Protein AF-A0A6A5EUR4-F1 (afdb_monomer_lite)

InterPro domains:
  IPR007518 MINDY deubiquitinase [PTHR18063] (13-140)
  IPR033979 MINDY deubiquitinase domain [PF04424] (13-130)

Sequence (158 aa):
MATKREQLENLLSPEVVASVGKLSYNQLVEKIIDYKHSADSSRVSEGLVQQFLESTATQLSYHGLCELNTTAKEGEISVFFRNNHFSTMIKHKGHLYLLVTDQGFLQEDSLVWESLHNVEADGNFCDSDFRLCHPPQRAPPNAAASLAPRTSRDRSTR

Radius of gyration: 27.14 Å; chains: 1; bounding box: 46×56×104 Å

Foldseek 3Di:
DDDLVRLVCLCPPPLLCVLCPPDDPVRLVVVLVVVVPDDDDCVVSSVSSVCNCVSCVQVDHPVNLVVCLVPADAQDWDWDDTNNDTFTWHHHPSWIWTADDDCVCVVVQQFGIFTDDDSDPPTFGGGPVRHGDDDPPPDPPDDPPPDDDDDDDDDDDD

Structure (mmCIF, N/CA/C/O backbone):
data_AF-A0A6A5EUR4-F1
#
_entry.id   AF-A0A6A5EUR4-F1
#
loop_
_atom_site.group_PDB
_atom_site.id
_atom_site.type_symbol
_atom_site.label_atom_id
_atom_site.label_alt_id
_atom_site.label_comp_id
_atom_site.label_asym_id
_atom_site.label_entity_id
_atom_site.label_seq_id
_atom_site.pdbx_PDB_ins_code
_atom_site.Cartn_x
_atom_site.Cartn_y
_atom_site.Cartn_z
_atom_site.occupancy
_atom_site.B_iso_or_equiv
_atom_site.auth_seq_id
_atom_site.auth_comp_id
_atom_site.auth_asym_id
_atom_site.auth_atom_id
_atom_site.pdbx_PDB_model_num
ATOM 1 N N . MET A 1 1 ? 16.256 -13.635 -0.867 1.00 46.00 1 MET A N 1
ATOM 2 C CA . MET A 1 1 ? 15.395 -12.475 -0.558 1.00 46.00 1 MET A CA 1
ATOM 3 C C . MET A 1 1 ? 16.304 -11.274 -0.393 1.00 46.00 1 MET A C 1
ATOM 5 O O . MET A 1 1 ? 17.301 -11.418 0.302 1.00 46.00 1 MET A O 1
ATOM 9 N N . ALA A 1 2 ? 16.021 -10.163 -1.071 1.00 52.34 2 ALA A N 1
ATOM 10 C CA . ALA A 1 2 ? 16.806 -8.938 -0.928 1.00 52.34 2 ALA A CA 1
ATOM 11 C C . ALA A 1 2 ? 16.518 -8.295 0.437 1.00 52.34 2 ALA A C 1
ATOM 13 O O . ALA A 1 2 ? 15.371 -8.260 0.879 1.00 52.34 2 ALA A O 1
ATOM 14 N N . THR A 1 3 ? 17.550 -7.812 1.114 1.00 64.69 3 THR A N 1
ATOM 15 C CA . THR A 1 3 ? 17.428 -7.098 2.388 1.00 64.69 3 THR A CA 1
ATOM 16 C C . THR A 1 3 ? 16.727 -5.746 2.196 1.00 64.69 3 THR A C 1
ATOM 18 O O . THR A 1 3 ? 16.766 -5.152 1.118 1.00 64.69 3 THR A O 1
ATOM 21 N N . LYS A 1 4 ? 16.116 -5.206 3.262 1.00 67.12 4 LYS A N 1
ATOM 22 C CA . LYS A 1 4 ? 15.460 -3.879 3.275 1.00 67.12 4 LYS A CA 1
ATOM 23 C C . LYS A 1 4 ? 16.317 -2.756 2.663 1.00 67.12 4 LYS A C 1
ATOM 25 O O . LYS A 1 4 ? 15.778 -1.851 2.032 1.00 67.12 4 LYS A O 1
ATOM 30 N N . ARG A 1 5 ? 17.643 -2.812 2.845 1.00 65.88 5 ARG A N 1
ATOM 31 C CA . ARG A 1 5 ? 18.596 -1.864 2.242 1.00 65.88 5 ARG A CA 1
ATOM 32 C C . ARG A 1 5 ? 18.762 -2.088 0.743 1.00 65.88 5 ARG A C 1
ATOM 34 O O . ARG A 1 5 ? 18.630 -1.133 -0.006 1.00 65.88 5 ARG A O 1
ATOM 41 N N . GLU A 1 6 ? 18.945 -3.331 0.307 1.00 64.69 6 GLU A N 1
ATOM 42 C CA . GLU A 1 6 ? 19.084 -3.665 -1.117 1.00 64.69 6 GLU A CA 1
ATOM 43 C C . GLU A 1 6 ? 17.830 -3.308 -1.923 1.00 64.69 6 GLU A C 1
ATOM 45 O O . GLU A 1 6 ? 17.941 -2.808 -3.038 1.00 64.69 6 GLU A O 1
ATOM 50 N N . GLN A 1 7 ? 16.625 -3.508 -1.373 1.00 64.12 7 GLN A N 1
ATOM 51 C CA . GLN A 1 7 ? 15.399 -3.071 -2.054 1.00 64.12 7 GLN A CA 1
ATOM 52 C C . GLN A 1 7 ? 15.308 -1.547 -2.172 1.00 64.12 7 GLN A C 1
ATOM 54 O O . GLN A 1 7 ? 14.877 -1.047 -3.208 1.00 64.12 7 GLN A O 1
ATOM 59 N N . LEU A 1 8 ? 15.715 -0.807 -1.137 1.00 66.31 8 LEU A N 1
ATOM 60 C CA . LEU A 1 8 ? 15.715 0.654 -1.168 1.00 66.31 8 LEU A CA 1
ATOM 61 C C . LEU A 1 8 ? 16.752 1.197 -2.164 1.00 66.31 8 LEU A C 1
ATOM 63 O O . LEU A 1 8 ? 16.436 2.088 -2.947 1.00 66.31 8 LEU A O 1
ATOM 67 N N . GLU A 1 9 ? 17.962 0.638 -2.164 1.00 67.31 9 GLU A N 1
ATOM 68 C CA . GLU A 1 9 ? 19.058 1.034 -3.055 1.00 67.31 9 GLU A CA 1
ATOM 69 C C . GLU A 1 9 ? 18.757 0.698 -4.522 1.00 67.31 9 GLU A C 1
ATOM 71 O O . GLU A 1 9 ? 18.966 1.536 -5.399 1.00 67.31 9 GLU A O 1
ATOM 76 N N . ASN A 1 10 ? 18.190 -0.482 -4.797 1.00 67.56 10 ASN A N 1
ATOM 77 C CA . ASN A 1 10 ? 17.859 -0.888 -6.165 1.00 67.56 10 ASN A CA 1
ATOM 78 C C . ASN A 1 10 ? 16.710 -0.064 -6.758 1.00 67.56 10 ASN A C 1
ATOM 80 O O . ASN A 1 10 ? 16.793 0.365 -7.912 1.00 67.56 10 ASN A O 1
ATOM 84 N N . LEU A 1 11 ? 15.656 0.194 -5.974 1.00 70.06 11 LEU A N 1
ATOM 85 C CA . LEU A 1 11 ? 14.483 0.940 -6.440 1.00 70.06 11 LEU A CA 1
ATOM 86 C C . LEU A 1 11 ? 14.791 2.414 -6.726 1.00 70.06 11 LEU A C 1
ATOM 88 O O . LEU A 1 11 ? 14.155 3.025 -7.582 1.00 70.06 11 LEU A O 1
ATOM 92 N N . LEU A 1 12 ? 15.760 2.978 -6.004 1.00 73.31 12 LEU A N 1
ATOM 93 C CA . LEU A 1 12 ? 16.181 4.372 -6.130 1.00 73.31 12 LEU A CA 1
ATOM 94 C C . LEU A 1 12 ? 17.380 4.553 -7.067 1.00 73.31 12 LEU A C 1
ATOM 96 O O . LEU A 1 12 ? 17.892 5.668 -7.190 1.00 73.31 12 LEU A O 1
ATOM 100 N N . SER A 1 13 ? 17.838 3.491 -7.739 1.00 86.00 13 SER A N 1
ATOM 101 C CA . SER A 1 13 ? 18.934 3.617 -8.695 1.00 86.00 13 SER A CA 1
ATOM 102 C C . SER A 1 13 ? 18.537 4.567 -9.843 1.00 86.00 13 SER A C 1
ATOM 104 O O . SER A 1 13 ? 17.428 4.460 -10.381 1.00 86.00 13 SER A O 1
ATOM 106 N N . PRO A 1 14 ? 19.416 5.504 -10.254 1.00 87.25 14 PRO A N 1
ATOM 107 C CA . PRO A 1 14 ? 19.091 6.479 -11.298 1.00 87.25 14 PRO A CA 1
ATOM 108 C C . PRO A 1 14 ? 18.644 5.834 -12.616 1.00 87.25 14 PRO A C 1
ATOM 110 O O . PRO A 1 14 ? 17.793 6.380 -13.314 1.00 87.25 14 PRO A O 1
ATOM 113 N N . GLU A 1 15 ? 19.186 4.658 -12.936 1.00 89.88 15 GLU A N 1
ATOM 114 C CA . GLU A 1 15 ? 18.861 3.905 -14.148 1.00 89.88 15 GLU A CA 1
ATOM 115 C C . GLU A 1 15 ? 17.444 3.316 -14.109 1.00 89.88 15 GLU A C 1
ATOM 117 O O . GLU A 1 15 ? 16.709 3.431 -15.095 1.00 89.88 15 GLU A O 1
ATOM 122 N N . VAL A 1 16 ? 17.021 2.737 -12.975 1.00 90.25 16 VAL A N 1
ATOM 123 C CA . VAL A 1 16 ? 15.646 2.235 -12.794 1.00 90.25 16 VAL A CA 1
ATOM 124 C C . VAL A 1 16 ? 14.660 3.397 -12.805 1.00 90.25 16 VAL A C 1
ATOM 126 O O . VAL A 1 16 ? 13.662 3.342 -13.523 1.00 90.25 16 VAL A O 1
ATOM 129 N N . VAL A 1 17 ? 14.967 4.485 -12.091 1.00 91.06 17 VAL A N 1
ATOM 130 C CA . VAL A 1 17 ? 14.125 5.693 -12.061 1.00 91.06 17 VAL A CA 1
ATOM 131 C C . VAL A 1 17 ? 13.960 6.287 -13.462 1.00 91.06 17 VAL A C 1
ATOM 133 O O . VAL A 1 17 ? 12.842 6.620 -13.856 1.00 91.06 17 VAL A O 1
ATOM 136 N N . ALA A 1 18 ? 15.036 6.376 -14.249 1.00 91.69 18 ALA A N 1
ATOM 137 C CA . ALA A 1 18 ? 14.971 6.848 -15.632 1.00 91.69 18 ALA A CA 1
ATOM 138 C C . ALA A 1 18 ? 14.184 5.890 -16.544 1.00 91.69 18 ALA A C 1
ATOM 140 O O . ALA A 1 18 ? 13.446 6.338 -17.425 1.00 91.69 18 ALA A O 1
ATOM 141 N N . SER A 1 19 ? 14.310 4.577 -16.325 1.00 90.62 19 SER A N 1
ATOM 142 C CA . SER A 1 19 ? 13.652 3.556 -17.147 1.00 90.62 19 SER A CA 1
ATOM 143 C C . SER A 1 19 ? 12.144 3.463 -16.883 1.00 90.62 19 SER A C 1
ATOM 145 O O . SER A 1 19 ? 11.369 3.360 -17.840 1.00 90.62 19 SER A O 1
ATOM 147 N N . VAL A 1 20 ? 11.714 3.552 -15.619 1.00 93.06 20 VAL A N 1
ATOM 148 C CA . VAL A 1 20 ? 10.292 3.591 -15.224 1.00 93.06 20 VAL A CA 1
ATOM 149 C C . VAL A 1 20 ? 9.679 4.960 -15.542 1.00 93.06 20 VAL A C 1
ATOM 151 O O . VAL A 1 20 ? 8.612 5.048 -16.154 1.00 93.06 20 VAL A O 1
ATOM 154 N N . GLY A 1 21 ? 10.378 6.043 -15.198 1.00 92.44 21 GLY A N 1
ATOM 155 C CA . GLY A 1 21 ? 9.964 7.410 -15.491 1.00 92.44 21 GLY A CA 1
ATOM 156 C C . GLY A 1 21 ? 8.630 7.790 -14.839 1.00 92.44 21 GLY A C 1
ATOM 157 O O . GLY A 1 21 ? 8.389 7.519 -13.668 1.00 92.44 21 GLY A O 1
ATOM 158 N N . LYS A 1 22 ? 7.760 8.455 -15.608 1.00 95.06 22 LYS A N 1
ATOM 159 C CA . LYS A 1 22 ? 6.422 8.906 -15.170 1.00 95.06 22 LYS A CA 1
ATOM 160 C C . LYS A 1 22 ? 5.289 8.041 -15.732 1.00 95.06 22 LYS A C 1
ATOM 162 O O . LYS A 1 22 ? 4.169 8.520 -15.893 1.00 95.06 22 LYS A O 1
ATOM 167 N N . LEU A 1 23 ? 5.598 6.805 -16.112 1.00 95.38 23 LEU A N 1
ATOM 168 C CA . LEU A 1 23 ? 4.631 5.898 -16.718 1.00 95.38 23 LEU A CA 1
ATOM 169 C C . LEU A 1 23 ? 3.742 5.274 -15.640 1.00 95.38 23 LEU A C 1
ATOM 171 O O . LEU A 1 23 ? 4.213 4.893 -14.570 1.00 95.38 23 LEU A O 1
ATOM 175 N N . SER A 1 24 ? 2.451 5.146 -15.937 1.00 97.00 24 SER A N 1
ATOM 176 C CA . SER A 1 24 ? 1.549 4.287 -15.167 1.00 97.00 24 SER A CA 1
ATOM 177 C C . SER A 1 24 ? 1.903 2.810 -15.363 1.00 97.00 24 SER A C 1
ATOM 179 O O . SER A 1 24 ? 2.610 2.452 -16.305 1.00 97.00 24 SER A O 1
ATOM 181 N N . TYR A 1 25 ? 1.356 1.938 -14.512 1.00 95.81 25 TYR A N 1
ATOM 182 C CA . TYR A 1 25 ? 1.548 0.491 -14.634 1.00 95.81 25 TYR A CA 1
ATOM 183 C C . TYR A 1 25 ? 1.215 -0.029 -16.044 1.00 95.81 25 TYR A C 1
ATOM 185 O O . TYR A 1 25 ? 2.041 -0.699 -16.654 1.00 95.81 25 TYR A O 1
ATOM 193 N N . ASN A 1 26 ? 0.057 0.345 -16.602 1.00 96.44 26 ASN A N 1
ATOM 194 C CA . ASN A 1 26 ? -0.361 -0.123 -17.929 1.00 96.44 26 ASN A CA 1
ATOM 195 C C . ASN A 1 26 ? 0.590 0.354 -19.035 1.00 96.44 26 ASN A C 1
ATOM 197 O O . ASN A 1 26 ? 1.011 -0.440 -19.869 1.00 96.44 26 ASN A O 1
ATOM 201 N N . GLN A 1 27 ? 1.001 1.623 -18.989 1.00 96.00 27 GLN A N 1
ATOM 202 C CA . GLN A 1 27 ? 1.972 2.168 -19.943 1.00 96.00 27 GLN A CA 1
ATOM 203 C C . GLN A 1 27 ? 3.340 1.484 -19.823 1.00 96.00 27 GLN A C 1
ATOM 205 O O . GLN A 1 27 ? 4.047 1.322 -20.815 1.00 96.00 27 GLN A O 1
ATOM 210 N N . LEU A 1 28 ? 3.730 1.081 -18.611 1.00 93.94 28 LEU A N 1
ATOM 211 C CA . LEU A 1 28 ? 4.974 0.358 -18.380 1.00 93.94 28 LEU A CA 1
ATOM 212 C C . LEU A 1 28 ? 4.906 -1.066 -18.950 1.00 93.94 28 LEU A C 1
ATOM 214 O O . LEU A 1 28 ? 5.871 -1.520 -19.556 1.00 93.94 28 LEU A O 1
ATOM 218 N N . VAL A 1 29 ? 3.763 -1.745 -18.816 1.00 93.00 2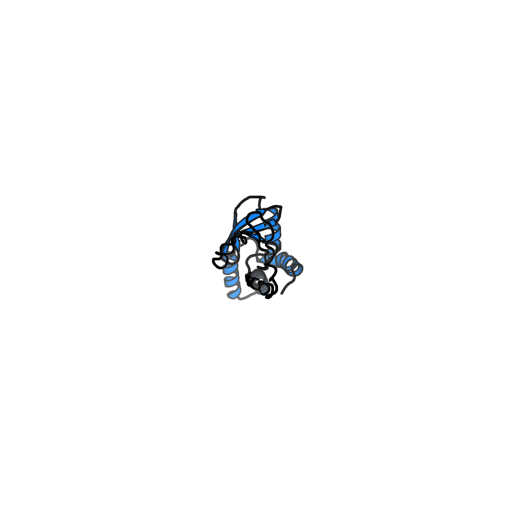9 VAL A N 1
ATOM 219 C CA . VAL A 1 29 ? 3.526 -3.066 -19.421 1.00 93.00 29 VAL A CA 1
ATOM 220 C C . VAL A 1 29 ? 3.550 -2.990 -20.950 1.00 93.00 29 VAL A C 1
ATOM 222 O O . VAL A 1 29 ? 4.224 -3.803 -21.579 1.00 93.00 29 VAL A O 1
ATOM 225 N N . GLU A 1 30 ? 2.891 -1.995 -21.549 1.00 91.94 30 GLU A N 1
ATOM 226 C CA . GLU A 1 30 ? 2.944 -1.742 -22.999 1.00 91.94 30 GLU A CA 1
ATOM 227 C C . GLU A 1 30 ? 4.387 -1.510 -23.471 1.00 91.94 30 GLU A C 1
ATOM 229 O O . GLU A 1 30 ? 4.858 -2.177 -24.390 1.00 91.94 30 GLU A O 1
ATOM 234 N N . LYS A 1 31 ? 5.141 -0.667 -22.754 1.00 90.25 31 LYS A N 1
ATOM 235 C CA . LYS A 1 31 ? 6.559 -0.403 -23.037 1.00 90.25 31 LYS A CA 1
ATOM 236 C C . LYS A 1 31 ? 7.425 -1.670 -22.999 1.00 90.25 31 LYS A C 1
ATOM 238 O O . LYS A 1 31 ? 8.351 -1.800 -23.796 1.00 90.25 31 LYS A O 1
ATOM 243 N N . ILE A 1 32 ? 7.140 -2.613 -22.096 1.00 89.81 32 ILE A N 1
ATOM 244 C CA . ILE A 1 32 ? 7.839 -3.909 -22.053 1.00 89.81 32 ILE A CA 1
ATOM 245 C C . ILE A 1 32 ? 7.517 -4.752 -23.293 1.00 89.81 32 ILE A C 1
ATOM 247 O O . ILE A 1 32 ? 8.409 -5.414 -23.822 1.00 89.81 32 ILE A O 1
ATOM 251 N N . ILE A 1 33 ? 6.264 -4.755 -23.752 1.00 88.62 33 ILE A N 1
ATOM 252 C CA . ILE A 1 33 ? 5.862 -5.485 -24.962 1.00 88.62 33 ILE A CA 1
ATOM 253 C C . ILE A 1 33 ? 6.611 -4.922 -26.173 1.00 88.62 33 ILE A C 1
ATOM 255 O O . ILE A 1 33 ? 7.208 -5.692 -26.926 1.00 88.62 33 ILE A O 1
ATOM 259 N N . ASP A 1 34 ? 6.670 -3.597 -26.305 1.00 87.31 34 ASP A N 1
ATOM 260 C CA . ASP A 1 34 ? 7.394 -2.933 -27.393 1.00 87.31 34 ASP A CA 1
ATOM 261 C C . ASP A 1 34 ? 8.884 -3.306 -27.406 1.00 87.31 34 ASP A C 1
ATOM 263 O O . ASP A 1 34 ? 9.443 -3.598 -28.465 1.00 87.31 34 ASP A O 1
ATOM 267 N N . TYR A 1 35 ? 9.522 -3.372 -26.232 1.00 85.69 35 TYR A N 1
ATOM 268 C CA . TYR A 1 35 ? 10.919 -3.800 -26.114 1.00 85.69 35 TYR A CA 1
ATOM 269 C C . TYR A 1 35 ? 11.160 -5.247 -26.547 1.00 85.69 35 TYR A C 1
ATOM 271 O O . TYR A 1 35 ? 12.181 -5.529 -27.170 1.00 85.69 35 TYR A O 1
ATOM 279 N N . LYS A 1 36 ? 10.222 -6.159 -26.280 1.00 82.56 36 LYS A N 1
ATOM 280 C CA . LYS A 1 36 ? 10.346 -7.568 -26.695 1.00 82.56 36 LYS A CA 1
ATOM 281 C C . LYS A 1 36 ? 10.278 -7.754 -28.208 1.00 82.56 36 LYS A C 1
ATOM 283 O O . LYS A 1 36 ? 10.769 -8.759 -28.721 1.00 82.56 36 LYS A O 1
ATOM 288 N N . HIS A 1 37 ? 9.649 -6.816 -28.910 1.00 82.75 37 HIS A N 1
ATOM 289 C CA . HIS A 1 37 ? 9.449 -6.873 -30.354 1.00 82.75 37 HIS A CA 1
ATOM 290 C C . HIS A 1 37 ? 10.435 -5.999 -31.149 1.00 82.75 37 HIS A C 1
ATOM 292 O O . HIS A 1 37 ? 10.459 -6.092 -32.378 1.00 82.75 37 HIS A O 1
ATOM 298 N N . SER A 1 38 ? 11.272 -5.186 -30.491 1.00 78.31 38 SER A N 1
ATOM 299 C CA . SER A 1 38 ? 12.293 -4.363 -31.147 1.00 78.31 38 SER A CA 1
ATOM 300 C C . SER A 1 38 ? 13.611 -5.127 -31.370 1.00 78.31 38 SER A C 1
ATOM 302 O O . SER A 1 38 ? 13.994 -6.008 -30.603 1.00 78.31 38 SER A O 1
ATOM 304 N N . ALA A 1 39 ? 14.321 -4.804 -32.458 1.00 69.75 39 ALA A N 1
ATOM 305 C CA . ALA A 1 39 ? 15.509 -5.545 -32.900 1.00 69.75 39 ALA A CA 1
ATOM 306 C C . ALA A 1 39 ? 16.857 -5.025 -32.348 1.00 69.75 39 ALA A C 1
ATOM 308 O O . ALA A 1 39 ? 17.882 -5.628 -32.660 1.00 69.75 39 ALA A O 1
ATOM 309 N N . ASP A 1 40 ? 16.907 -3.942 -31.552 1.00 64.69 40 ASP A N 1
ATOM 310 C CA . ASP A 1 40 ? 18.193 -3.363 -31.117 1.00 64.69 40 ASP A CA 1
ATOM 311 C C . ASP A 1 40 ? 18.159 -2.540 -29.804 1.00 64.69 40 ASP A C 1
ATOM 313 O O . ASP A 1 40 ? 17.160 -1.901 -29.477 1.00 64.69 40 ASP A O 1
ATOM 317 N N . SER A 1 41 ? 19.298 -2.553 -29.089 1.00 56.38 41 SER A N 1
ATOM 318 C CA . SER A 1 41 ? 19.801 -1.696 -27.984 1.00 56.38 41 SER A CA 1
ATOM 319 C C . SER A 1 41 ? 18.930 -1.371 -26.749 1.00 56.38 41 SER A C 1
ATOM 321 O O . SER A 1 41 ? 19.476 -0.947 -25.731 1.00 56.38 41 SER A O 1
ATOM 323 N N . SER A 1 42 ? 17.620 -1.624 -26.745 1.00 61.41 42 SER A N 1
ATOM 324 C CA . SER A 1 42 ? 16.724 -1.321 -25.610 1.00 61.41 42 SER A CA 1
ATOM 325 C C . SER A 1 42 ? 16.648 -2.408 -24.528 1.00 61.41 42 SER A C 1
ATOM 327 O O . SER A 1 42 ? 15.945 -2.232 -23.533 1.00 61.41 42 SER A O 1
ATOM 329 N N . ARG A 1 43 ? 17.387 -3.516 -24.683 1.00 67.00 43 ARG A N 1
ATOM 330 C CA . ARG A 1 43 ? 17.325 -4.686 -23.781 1.00 67.00 43 ARG A CA 1
ATOM 331 C C . ARG A 1 43 ? 17.754 -4.371 -22.346 1.00 67.00 43 ARG A C 1
ATOM 333 O O . ARG A 1 43 ? 17.265 -5.000 -21.414 1.00 67.00 43 ARG A O 1
ATOM 340 N N . VAL A 1 44 ? 18.645 -3.393 -22.157 1.00 75.06 44 VAL A N 1
ATOM 341 C CA . VAL A 1 44 ? 19.075 -2.964 -20.815 1.00 75.06 44 VAL A CA 1
ATOM 342 C C . VAL A 1 44 ? 17.920 -2.277 -20.083 1.00 75.06 44 VAL A C 1
ATOM 344 O O . VAL A 1 44 ? 17.572 -2.686 -18.981 1.00 75.06 44 VAL A O 1
ATOM 347 N N . SER A 1 45 ? 17.264 -1.294 -20.710 1.00 80.44 45 SER A N 1
ATOM 348 C CA . SER A 1 45 ? 16.091 -0.627 -20.123 1.00 80.44 45 SER A CA 1
ATOM 349 C C . SER A 1 45 ? 14.913 -1.582 -19.925 1.00 80.44 45 SER A C 1
ATOM 351 O O . SER A 1 45 ? 14.211 -1.474 -18.924 1.00 80.44 45 SER A O 1
ATOM 353 N N . GLU A 1 46 ? 14.710 -2.536 -20.838 1.00 82.69 46 GLU A N 1
ATOM 354 C CA . GLU A 1 46 ? 13.731 -3.613 -20.663 1.00 82.69 46 GLU A CA 1
ATOM 355 C C . GLU A 1 46 ? 14.017 -4.433 -19.400 1.00 82.69 46 GLU A C 1
ATOM 357 O O . GLU A 1 46 ? 13.126 -4.602 -18.566 1.00 82.69 46 GLU A O 1
ATOM 362 N N . GLY A 1 47 ? 15.262 -4.895 -19.239 1.00 86.38 47 GLY A N 1
ATOM 363 C CA . GLY A 1 47 ? 15.688 -5.681 -18.083 1.00 86.38 47 GLY A CA 1
ATOM 364 C C . GLY A 1 47 ? 15.497 -4.932 -16.765 1.00 86.38 47 GLY A C 1
ATOM 365 O O . GLY A 1 47 ? 14.976 -5.505 -15.812 1.00 86.38 47 GLY A O 1
ATOM 366 N N . LEU A 1 48 ? 15.821 -3.636 -16.727 1.00 89.44 48 LEU A N 1
ATOM 367 C CA . LEU A 1 48 ? 15.627 -2.795 -15.539 1.00 89.44 48 LEU A CA 1
ATOM 368 C C . LEU A 1 48 ? 14.148 -2.649 -15.159 1.00 89.44 48 LEU A C 1
ATOM 370 O O . LEU A 1 48 ? 13.796 -2.730 -13.982 1.00 89.44 48 LEU A O 1
ATOM 374 N N . VAL A 1 49 ? 13.267 -2.452 -16.144 1.00 90.31 49 VAL A N 1
ATOM 375 C CA . VAL A 1 49 ? 11.822 -2.333 -15.906 1.00 90.31 49 VAL A CA 1
ATOM 376 C C . VAL A 1 49 ? 11.217 -3.666 -15.452 1.00 90.31 49 VAL A C 1
ATOM 378 O O . VAL A 1 49 ? 10.400 -3.686 -14.531 1.00 90.31 49 VAL A O 1
ATOM 381 N N . GLN A 1 50 ? 11.620 -4.783 -16.062 1.00 90.19 50 GLN A N 1
ATOM 382 C CA . GLN A 1 50 ? 11.166 -6.114 -15.644 1.00 90.19 50 GLN A CA 1
ATOM 383 C C . GLN A 1 50 ? 11.633 -6.431 -14.223 1.00 90.19 50 GLN A C 1
ATOM 385 O O . GLN A 1 50 ? 10.812 -6.776 -13.377 1.00 90.19 50 GLN A O 1
ATOM 390 N N . GLN A 1 51 ? 12.912 -6.196 -13.925 1.00 90.00 51 GLN A N 1
ATOM 391 C CA . GLN A 1 51 ? 13.466 -6.378 -12.585 1.00 90.00 51 GLN A CA 1
ATOM 392 C C . GLN A 1 51 ? 12.752 -5.505 -11.543 1.00 90.00 51 GLN A C 1
ATOM 394 O O . GLN A 1 51 ? 12.509 -5.952 -10.420 1.00 90.00 51 GLN A O 1
ATOM 399 N N . PHE A 1 52 ? 12.380 -4.269 -11.893 1.00 91.62 52 PHE A N 1
ATOM 400 C CA . PHE A 1 52 ? 11.570 -3.410 -11.028 1.00 91.62 52 PHE A CA 1
ATOM 401 C C . PHE A 1 52 ? 10.223 -4.065 -10.689 1.00 91.62 52 PHE A C 1
ATOM 403 O O . PHE A 1 52 ? 9.884 -4.187 -9.511 1.00 91.62 52 PHE A O 1
ATOM 410 N N . LEU A 1 53 ? 9.477 -4.534 -11.694 1.00 93.00 53 LEU A N 1
ATOM 411 C CA . LEU A 1 53 ? 8.175 -5.175 -11.480 1.00 93.00 53 LEU A CA 1
ATOM 412 C C . LEU A 1 53 ? 8.292 -6.490 -10.699 1.00 93.00 53 LEU A C 1
ATOM 414 O O . LEU A 1 53 ? 7.478 -6.752 -9.818 1.00 93.00 53 LEU A O 1
ATOM 418 N N . GLU A 1 54 ? 9.317 -7.294 -10.976 1.00 90.94 54 GLU A N 1
ATOM 419 C CA . GLU A 1 54 ? 9.570 -8.555 -10.274 1.00 90.94 54 GLU A CA 1
ATOM 420 C C . GLU A 1 54 ? 9.949 -8.323 -8.807 1.00 90.94 54 GLU A C 1
ATOM 422 O O . GLU A 1 54 ? 9.398 -8.955 -7.905 1.00 90.94 54 GLU A O 1
ATOM 427 N N . SER A 1 55 ? 10.853 -7.376 -8.544 1.00 89.19 55 SER A N 1
ATOM 428 C CA . SER A 1 55 ? 11.308 -7.066 -7.182 1.00 89.19 55 SER A CA 1
ATOM 429 C C . SER A 1 55 ? 10.250 -6.364 -6.326 1.00 89.19 55 SER A C 1
ATOM 431 O O . SER A 1 55 ? 10.345 -6.403 -5.098 1.00 89.19 55 SER A O 1
ATOM 433 N N . THR A 1 56 ? 9.232 -5.765 -6.953 1.00 90.69 56 THR A N 1
ATOM 434 C CA . THR A 1 56 ? 8.108 -5.081 -6.289 1.00 90.69 56 THR A CA 1
ATOM 435 C C . THR A 1 56 ? 6.760 -5.762 -6.527 1.00 90.69 56 THR A C 1
ATOM 437 O O . THR A 1 56 ? 5.710 -5.139 -6.370 1.00 90.69 56 THR A O 1
ATOM 440 N N . ALA A 1 57 ? 6.760 -7.059 -6.850 1.00 91.00 57 ALA A N 1
ATOM 441 C CA . ALA A 1 57 ? 5.556 -7.807 -7.218 1.00 91.00 57 ALA A CA 1
ATOM 442 C C . ALA A 1 57 ? 4.439 -7.794 -6.153 1.00 91.00 57 ALA A C 1
ATOM 444 O O . ALA A 1 57 ? 3.267 -7.942 -6.490 1.00 91.00 57 ALA A O 1
ATOM 445 N N . THR A 1 58 ? 4.769 -7.560 -4.877 1.00 90.81 58 THR A N 1
ATOM 446 C CA . THR A 1 58 ? 3.791 -7.389 -3.783 1.00 90.81 58 THR A CA 1
ATOM 447 C C . THR A 1 58 ? 3.055 -6.044 -3.819 1.00 90.81 58 THR A C 1
ATOM 449 O O . THR A 1 58 ? 2.185 -5.802 -2.981 1.00 90.81 58 THR A O 1
ATOM 452 N N . GLN A 1 59 ? 3.398 -5.170 -4.771 1.00 95.00 59 GLN A N 1
ATOM 453 C CA . GLN A 1 59 ? 2.840 -3.831 -4.978 1.00 95.00 59 GLN A CA 1
ATOM 454 C C . GLN A 1 59 ? 3.031 -2.884 -3.780 1.00 95.00 59 GLN A C 1
ATOM 456 O O . GLN A 1 59 ? 2.312 -1.900 -3.637 1.00 95.00 59 GLN A O 1
ATOM 461 N N . LEU A 1 60 ? 4.016 -3.159 -2.921 1.00 94.19 60 LEU A N 1
ATOM 462 C CA . LEU A 1 60 ? 4.439 -2.266 -1.848 1.00 94.19 60 LEU A CA 1
ATOM 463 C C . LEU A 1 60 ? 5.964 -2.290 -1.746 1.00 94.19 60 LEU A C 1
ATOM 465 O O . LEU A 1 60 ? 6.565 -3.346 -1.569 1.00 94.19 60 LEU A O 1
ATOM 469 N N . SER A 1 61 ? 6.586 -1.118 -1.838 1.00 92.81 61 SER A N 1
ATOM 470 C CA . SER A 1 61 ? 8.022 -0.951 -1.624 1.00 92.81 61 SER A CA 1
ATOM 471 C C . SER A 1 61 ? 8.303 -0.275 -0.287 1.00 92.81 61 SER A C 1
ATOM 473 O O . SER A 1 61 ? 7.464 0.459 0.234 1.00 92.81 61 SER A O 1
ATOM 475 N N . TYR A 1 62 ? 9.511 -0.455 0.251 1.00 91.06 62 TYR A N 1
ATOM 476 C CA . TYR A 1 62 ? 9.921 0.232 1.479 1.00 91.06 62 TYR A CA 1
ATOM 477 C C . TYR A 1 62 ? 9.889 1.757 1.338 1.00 91.06 62 TYR A C 1
ATOM 479 O O . TYR A 1 62 ? 9.461 2.443 2.261 1.00 91.06 62 TYR A O 1
ATOM 487 N N . HIS A 1 63 ? 10.288 2.284 0.177 1.00 91.56 63 HIS A N 1
ATOM 488 C CA . HIS A 1 63 ? 10.148 3.709 -0.122 1.00 91.56 63 HIS A CA 1
ATOM 489 C C . HIS A 1 63 ? 8.675 4.138 -0.078 1.00 91.56 63 HIS A C 1
ATOM 491 O O . HIS A 1 63 ? 8.333 5.083 0.625 1.00 91.56 63 HIS A O 1
ATOM 497 N N . GLY A 1 64 ? 7.795 3.405 -0.770 1.00 93.75 64 GLY A N 1
ATOM 498 C CA . GLY A 1 64 ? 6.358 3.678 -0.770 1.00 93.75 64 GLY A CA 1
ATOM 499 C C . GLY A 1 64 ? 5.747 3.624 0.629 1.00 93.75 64 GLY A C 1
ATOM 500 O O . GLY A 1 64 ? 4.936 4.476 0.964 1.00 93.75 64 GLY A O 1
ATOM 501 N N . LEU A 1 65 ? 6.182 2.687 1.474 1.00 94.38 65 LEU A N 1
ATOM 502 C CA . LEU A 1 65 ? 5.736 2.584 2.862 1.00 94.38 65 LEU A CA 1
ATOM 503 C C . LEU A 1 65 ? 6.189 3.779 3.720 1.00 94.38 65 LEU A C 1
ATOM 505 O O . LEU A 1 65 ? 5.395 4.309 4.496 1.00 94.38 65 LEU A O 1
ATOM 509 N N . CYS A 1 66 ? 7.440 4.228 3.579 1.00 93.12 66 CYS A N 1
ATOM 510 C CA . CYS A 1 66 ? 7.942 5.420 4.274 1.00 93.12 66 CYS A CA 1
ATOM 511 C C . CYS A 1 66 ? 7.186 6.688 3.852 1.00 93.12 66 CYS A C 1
ATOM 513 O O . CYS A 1 66 ? 6.769 7.477 4.706 1.00 93.12 66 CYS A O 1
ATOM 515 N N . GLU A 1 67 ? 6.974 6.861 2.547 1.00 95.81 67 GLU A N 1
ATOM 516 C CA . GLU A 1 67 ? 6.204 7.979 1.997 1.00 95.81 67 GLU A CA 1
ATOM 517 C C . GLU A 1 67 ? 4.746 7.926 2.459 1.00 95.81 67 GLU A C 1
ATOM 519 O O . GLU A 1 67 ? 4.200 8.935 2.905 1.00 95.81 67 GLU A O 1
ATOM 524 N N . LEU A 1 68 ? 4.123 6.745 2.446 1.00 96.75 68 LEU A N 1
ATOM 525 C CA . LEU A 1 68 ? 2.764 6.542 2.944 1.00 96.75 68 LEU A CA 1
ATOM 526 C C . LEU A 1 68 ? 2.655 6.918 4.424 1.00 96.75 68 LEU A C 1
ATOM 528 O O . LEU A 1 68 ? 1.750 7.656 4.804 1.00 96.75 68 LEU A O 1
ATOM 532 N N . ASN A 1 69 ? 3.607 6.487 5.259 1.00 95.31 69 ASN A N 1
ATOM 533 C CA . ASN A 1 69 ? 3.604 6.840 6.677 1.00 95.31 69 ASN A CA 1
ATOM 534 C C . ASN A 1 69 ? 3.821 8.345 6.905 1.00 95.31 69 ASN A C 1
ATOM 536 O O . ASN A 1 69 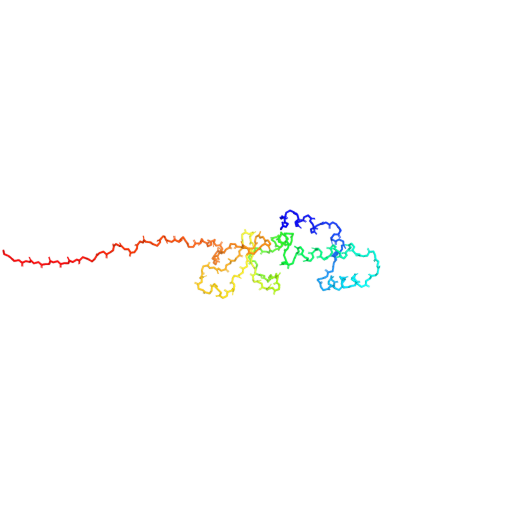? 3.300 8.900 7.870 1.00 95.31 69 ASN A O 1
ATOM 540 N N . THR A 1 70 ? 4.557 9.025 6.025 1.00 95.94 70 THR A N 1
ATOM 541 C CA . THR A 1 70 ? 4.786 10.477 6.110 1.00 95.94 70 THR A CA 1
ATOM 542 C C . THR A 1 70 ? 3.567 11.278 5.646 1.00 95.94 70 THR A C 1
ATOM 544 O O . THR A 1 70 ? 3.215 12.279 6.267 1.00 95.94 70 THR A O 1
ATOM 547 N N . THR A 1 71 ? 2.900 10.828 4.583 1.00 96.69 71 THR A N 1
ATOM 548 C CA . THR A 1 71 ? 1.812 11.559 3.911 1.00 96.69 71 THR A CA 1
ATOM 549 C C . THR A 1 71 ? 0.426 11.272 4.483 1.00 96.69 71 THR A C 1
ATOM 551 O O . THR A 1 71 ? -0.429 12.159 4.462 1.00 96.69 71 THR A O 1
ATOM 554 N N . ALA A 1 72 ? 0.189 10.073 5.026 1.00 97.69 72 ALA A N 1
ATOM 555 C CA . ALA A 1 72 ? -1.075 9.733 5.669 1.00 97.69 72 ALA A CA 1
ATOM 556 C C . ALA A 1 72 ? -1.309 10.616 6.902 1.00 97.69 72 ALA A C 1
ATOM 558 O O . ALA A 1 72 ? -0.424 10.783 7.758 1.00 97.69 72 ALA A O 1
ATOM 559 N N . LYS A 1 73 ? -2.521 11.172 7.009 1.00 98.25 73 LYS A N 1
ATOM 560 C CA . LYS A 1 73 ? -2.896 12.014 8.144 1.00 98.25 73 LYS A CA 1
ATOM 561 C C . LYS A 1 73 ? -3.306 11.156 9.330 1.00 98.25 73 LYS A C 1
ATOM 563 O O . LYS A 1 73 ? -3.971 10.133 9.197 1.00 98.25 73 LYS A O 1
ATOM 568 N N . GLU A 1 74 ? -2.897 11.607 10.505 1.00 98.44 74 GLU A N 1
ATOM 569 C CA . GLU A 1 74 ? -3.244 10.987 11.778 1.00 98.44 74 GLU A CA 1
ATOM 570 C C . GLU A 1 74 ? -4.773 10.954 11.965 1.00 98.44 74 GLU A C 1
ATOM 572 O O . GLU A 1 74 ? -5.437 11.981 11.817 1.00 98.44 74 GLU A O 1
ATOM 577 N N . GLY A 1 75 ? -5.330 9.777 12.259 1.00 98.06 75 GLY A N 1
ATOM 578 C CA . GLY A 1 75 ? -6.767 9.557 12.454 1.00 98.06 75 GLY A CA 1
ATOM 579 C C . GLY A 1 75 ? -7.633 9.553 11.185 1.00 98.06 75 GLY A C 1
ATOM 580 O O . GLY A 1 75 ? -8.839 9.340 11.292 1.00 98.06 75 GLY A O 1
ATOM 581 N N . GLU A 1 76 ? -7.067 9.771 9.993 1.00 97.75 76 GLU A N 1
ATOM 582 C CA . GLU A 1 76 ? -7.820 9.738 8.731 1.00 97.75 76 GLU A CA 1
ATOM 583 C C . GLU A 1 76 ? -8.011 8.293 8.246 1.00 97.75 76 GLU A C 1
ATOM 585 O O . GLU A 1 76 ? -7.049 7.530 8.128 1.00 97.75 76 GLU A O 1
ATOM 590 N N . ILE A 1 77 ? -9.261 7.923 7.946 1.00 98.19 77 ILE A N 1
ATOM 591 C CA . ILE A 1 77 ? -9.594 6.651 7.296 1.00 98.19 77 ILE A CA 1
ATOM 592 C C . ILE A 1 77 ? -9.411 6.812 5.788 1.00 98.19 77 ILE A C 1
ATOM 594 O O . ILE A 1 77 ? -9.898 7.769 5.186 1.00 98.19 77 ILE A O 1
ATOM 598 N N . SER A 1 78 ? -8.737 5.849 5.173 1.00 98.44 78 SER A N 1
ATOM 599 C CA . SER A 1 78 ? -8.428 5.843 3.745 1.00 98.44 78 SER A CA 1
ATOM 600 C C . SER A 1 78 ? -8.561 4.443 3.150 1.00 98.44 78 SER A C 1
ATOM 602 O O . SER A 1 78 ? -8.645 3.447 3.868 1.00 98.44 78 SER A O 1
ATOM 604 N N . VAL A 1 79 ? -8.595 4.371 1.820 1.00 98.56 79 VAL A N 1
ATOM 605 C CA . VAL A 1 79 ? -8.533 3.108 1.079 1.00 98.56 79 VAL A CA 1
ATOM 606 C C . VAL A 1 79 ? -7.094 2.891 0.624 1.00 98.56 79 VAL A C 1
ATOM 608 O O . VAL A 1 79 ? -6.506 3.762 -0.017 1.00 98.56 79 VAL A O 1
ATOM 611 N N . PHE A 1 80 ? -6.540 1.724 0.932 1.00 98.25 80 PHE A N 1
ATOM 612 C CA . PHE A 1 80 ? -5.190 1.321 0.559 1.00 98.25 80 PHE A CA 1
ATOM 613 C C . PHE A 1 80 ? -5.241 0.147 -0.421 1.00 98.25 80 PHE A C 1
ATOM 615 O O . PHE A 1 80 ? -5.851 -0.878 -0.128 1.00 98.25 80 PHE A O 1
ATOM 622 N N . PHE A 1 81 ? -4.609 0.300 -1.586 1.00 97.75 81 PHE A N 1
ATOM 623 C CA . PHE A 1 81 ? -4.519 -0.746 -2.603 1.00 97.75 81 PHE A CA 1
ATOM 624 C C . PHE A 1 81 ? -3.152 -1.431 -2.549 1.00 97.75 81 PHE A C 1
ATOM 626 O O . PHE A 1 81 ? -2.123 -0.766 -2.680 1.00 97.75 81 PHE A O 1
ATOM 633 N N . ARG A 1 82 ? -3.145 -2.757 -2.391 1.00 96.31 82 ARG A N 1
ATOM 634 C CA . ARG A 1 82 ? -1.938 -3.594 -2.423 1.00 96.31 82 ARG A CA 1
ATOM 635 C 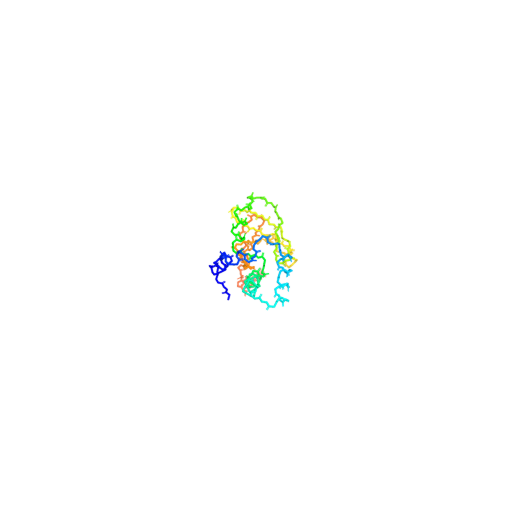C . ARG A 1 82 ? -2.299 -5.000 -2.874 1.00 96.31 82 ARG A C 1
ATOM 637 O O . ARG A 1 82 ? -3.278 -5.566 -2.404 1.00 96.31 82 ARG A O 1
ATOM 644 N N . ASN A 1 83 ? -1.471 -5.582 -3.734 1.00 94.81 83 ASN A N 1
ATOM 645 C CA . ASN A 1 83 ? -1.602 -6.952 -4.230 1.00 94.81 83 ASN A CA 1
ATOM 646 C C . ASN A 1 83 ? -3.025 -7.280 -4.724 1.00 94.81 83 ASN A C 1
ATOM 648 O O . ASN A 1 83 ? -3.617 -8.287 -4.340 1.00 94.81 83 ASN A O 1
ATOM 652 N N . ASN A 1 84 ? -3.590 -6.395 -5.551 1.00 94.44 84 ASN A N 1
ATOM 653 C CA . ASN A 1 84 ? -4.954 -6.510 -6.085 1.00 94.44 84 ASN A CA 1
ATOM 654 C C . ASN A 1 84 ? -6.075 -6.541 -5.022 1.00 94.44 84 ASN A C 1
ATOM 656 O O . ASN A 1 84 ? -7.189 -6.967 -5.320 1.00 94.44 84 ASN A O 1
ATOM 660 N N . HIS A 1 85 ? -5.803 -6.075 -3.803 1.00 95.75 85 HIS A N 1
ATOM 661 C CA . HIS A 1 85 ? -6.763 -5.981 -2.708 1.00 95.75 85 HIS A CA 1
ATOM 662 C C . HIS A 1 85 ? -6.912 -4.530 -2.240 1.00 95.75 85 HIS A C 1
ATOM 664 O O . HIS A 1 85 ? -5.937 -3.775 -2.210 1.00 95.75 85 HIS A O 1
ATOM 670 N N . PHE A 1 86 ? -8.132 -4.147 -1.857 1.00 98.19 86 PHE A N 1
ATOM 671 C CA . PHE A 1 86 ? -8.416 -2.868 -1.212 1.00 98.19 86 PHE A CA 1
ATOM 672 C C . PHE A 1 86 ? -8.658 -3.093 0.277 1.00 98.19 86 PHE A C 1
ATOM 674 O O . PHE A 1 86 ? -9.579 -3.811 0.655 1.00 98.19 86 PHE A O 1
ATOM 681 N N . SER A 1 87 ? -7.862 -2.442 1.115 1.00 98.00 87 SER A N 1
ATOM 682 C CA . SER A 1 87 ? -8.002 -2.477 2.569 1.00 98.00 87 SER A CA 1
ATOM 683 C C . SER A 1 87 ? -8.408 -1.107 3.101 1.00 98.00 87 SER A C 1
ATOM 685 O O . SER A 1 87 ? -7.971 -0.074 2.590 1.00 98.00 87 SER A O 1
ATOM 687 N N . THR A 1 88 ? -9.201 -1.085 4.169 1.00 98.69 88 THR A N 1
ATOM 688 C CA . THR A 1 88 ? -9.405 0.132 4.965 1.00 98.69 88 THR A CA 1
ATOM 689 C C . THR A 1 88 ? -8.151 0.380 5.794 1.00 98.69 88 THR A C 1
ATOM 691 O O . THR A 1 88 ? -7.751 -0.494 6.560 1.00 98.69 88 THR A O 1
ATOM 694 N N . MET A 1 89 ? -7.536 1.551 5.651 1.00 98.69 89 MET A N 1
ATOM 695 C CA . MET A 1 89 ? -6.320 1.937 6.364 1.00 98.69 89 MET A CA 1
ATOM 696 C C . MET A 1 89 ? -6.568 3.145 7.267 1.00 98.69 89 MET A C 1
ATOM 698 O O . MET A 1 89 ? -7.265 4.085 6.879 1.00 98.69 89 MET A O 1
ATOM 702 N N . ILE A 1 90 ? -5.943 3.145 8.442 1.00 98.62 90 ILE A N 1
ATOM 703 C CA . ILE A 1 90 ? -5.895 4.290 9.356 1.00 98.62 90 ILE A CA 1
ATOM 704 C C . ILE A 1 90 ? -4.477 4.489 9.890 1.00 98.62 90 ILE A C 1
ATOM 706 O O . ILE A 1 90 ? -3.723 3.529 10.068 1.00 98.62 90 ILE A O 1
ATOM 710 N N . LYS A 1 91 ? -4.116 5.742 10.175 1.00 98.50 91 LYS A N 1
ATOM 711 C CA . LYS A 1 91 ? -2.902 6.074 10.923 1.00 98.50 91 LYS A CA 1
ATOM 712 C C . LYS A 1 91 ? -3.245 6.385 12.378 1.00 98.50 91 LYS A C 1
ATOM 714 O O . LYS A 1 91 ? -4.070 7.262 12.630 1.00 98.50 91 LYS A O 1
ATOM 719 N N . HIS A 1 92 ? -2.609 5.683 13.312 1.00 98.19 92 HIS A N 1
ATOM 720 C CA . HIS A 1 92 ? -2.768 5.880 14.751 1.00 98.19 92 HIS A CA 1
ATOM 721 C C . HIS A 1 92 ? -1.407 5.940 15.461 1.00 98.19 92 HIS A C 1
ATOM 723 O O . HIS A 1 92 ? -0.586 5.028 15.350 1.00 98.19 92 HIS A O 1
ATOM 729 N N . LYS A 1 93 ? -1.169 7.014 16.215 1.00 97.00 93 LYS A N 1
ATOM 730 C CA . LYS A 1 93 ? 0.075 7.346 16.924 1.00 97.00 93 LYS A CA 1
ATOM 731 C C . LYS A 1 93 ? 1.318 7.197 16.043 1.00 97.00 93 LYS A C 1
ATOM 733 O O . LYS A 1 93 ? 2.330 6.661 16.485 1.00 97.00 93 LYS A O 1
ATOM 738 N N . GLY A 1 94 ? 1.244 7.659 14.794 1.00 96.31 94 GLY A N 1
ATOM 739 C CA . GLY A 1 94 ? 2.369 7.577 13.856 1.00 96.31 94 GLY A CA 1
ATOM 740 C C . GLY A 1 94 ? 2.614 6.196 13.232 1.00 96.31 94 GLY A C 1
ATOM 741 O O . GLY A 1 94 ? 3.627 6.029 12.551 1.00 96.31 94 GLY A O 1
ATOM 742 N N . HIS A 1 95 ? 1.709 5.236 13.435 1.00 96.94 95 HIS A N 1
ATOM 743 C CA . HIS A 1 95 ? 1.759 3.897 12.844 1.00 96.94 95 HIS A CA 1
ATOM 744 C C . HIS A 1 95 ? 0.560 3.660 11.920 1.00 96.94 95 HIS A C 1
ATOM 746 O O . HIS A 1 95 ? -0.538 4.143 12.193 1.00 96.94 95 HIS A O 1
ATOM 752 N N . LEU A 1 96 ? 0.764 2.912 10.837 1.00 98.00 96 LEU A N 1
ATOM 753 C CA . LEU A 1 96 ? -0.288 2.537 9.892 1.00 98.00 96 LEU A CA 1
ATOM 754 C C . LEU A 1 96 ? -0.920 1.201 10.288 1.00 98.00 96 LEU A C 1
ATOM 756 O O . LEU A 1 96 ? -0.220 0.276 10.703 1.00 98.00 96 LEU A O 1
ATOM 760 N N . TYR A 1 97 ? -2.231 1.094 10.102 1.00 98.31 97 TYR A N 1
ATOM 761 C CA . TYR A 1 97 ? -3.015 -0.101 10.392 1.00 98.31 97 TYR A CA 1
ATOM 762 C C . TYR A 1 97 ? -4.003 -0.385 9.268 1.00 98.31 97 TYR A C 1
ATOM 764 O O . TYR A 1 97 ? -4.559 0.546 8.685 1.00 98.31 97 TYR A O 1
ATOM 772 N N . LEU A 1 98 ? -4.243 -1.665 9.002 1.00 98.19 98 LEU A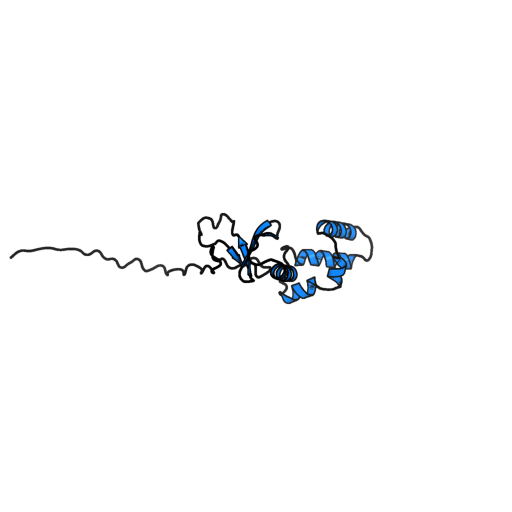 N 1
ATOM 773 C CA . LEU A 1 98 ? -5.248 -2.170 8.073 1.00 98.19 98 LEU A CA 1
ATOM 774 C C . LEU A 1 98 ? -6.366 -2.860 8.853 1.00 98.19 98 LEU A C 1
ATOM 776 O O . LEU A 1 98 ? -6.098 -3.571 9.818 1.00 98.19 98 LEU A O 1
ATOM 780 N N . LEU A 1 99 ? -7.615 -2.642 8.452 1.00 98.25 99 LEU A N 1
ATOM 781 C CA . LEU A 1 99 ? -8.761 -3.304 9.069 1.00 98.25 99 LEU A CA 1
ATOM 782 C C . LEU A 1 99 ? -8.764 -4.791 8.701 1.00 98.25 99 LEU A C 1
ATOM 784 O O . LEU A 1 99 ? -8.735 -5.141 7.516 1.00 98.25 99 LEU A O 1
ATOM 788 N N . VAL A 1 100 ? -8.856 -5.653 9.709 1.00 97.19 100 VAL A N 1
ATOM 789 C CA . VAL A 1 100 ? -9.031 -7.094 9.524 1.00 97.19 100 VAL A CA 1
ATOM 790 C C . VAL A 1 100 ? -10.464 -7.349 9.066 1.00 97.19 100 VAL A C 1
ATOM 792 O O . VAL A 1 100 ? -11.425 -6.949 9.716 1.00 97.19 100 VAL A O 1
ATOM 795 N N . THR A 1 101 ? -10.608 -7.987 7.907 1.00 96.25 101 THR A N 1
ATOM 796 C CA . THR A 1 101 ? -11.917 -8.252 7.280 1.00 96.25 101 THR A CA 1
ATOM 797 C C . THR A 1 101 ? -12.091 -9.703 6.841 1.00 96.25 101 THR A C 1
ATOM 799 O O . THR A 1 101 ? -13.175 -10.084 6.401 1.00 96.25 101 THR A O 1
ATOM 802 N N . ASP A 1 102 ? -11.045 -10.523 6.968 1.00 94.19 102 ASP A N 1
ATOM 803 C CA . ASP A 1 102 ? -11.100 -11.930 6.591 1.00 94.19 102 ASP A CA 1
ATOM 804 C C . ASP A 1 102 ? -12.036 -12.703 7.530 1.00 94.19 102 ASP A C 1
ATOM 806 O O . ASP A 1 102 ? -11.964 -12.595 8.757 1.00 94.19 102 ASP A O 1
ATOM 810 N N . GLN A 1 103 ? -12.923 -13.508 6.941 1.00 94.19 103 GLN A N 1
ATOM 811 C CA . GLN A 1 103 ? -13.931 -14.274 7.671 1.00 94.19 103 GLN A CA 1
ATOM 812 C C . GLN A 1 103 ? -13.319 -15.304 8.639 1.00 94.19 103 GLN A C 1
ATOM 814 O O . GLN A 1 103 ? -13.978 -15.708 9.598 1.00 94.19 103 GLN A O 1
ATOM 819 N N . GLY A 1 104 ? -12.063 -15.707 8.442 1.00 94.44 104 GLY A N 1
ATOM 820 C CA . GLY A 1 104 ? -11.318 -16.553 9.370 1.00 94.44 104 GLY A CA 1
ATOM 821 C C . GLY A 1 104 ? -11.186 -15.962 10.778 1.00 94.44 104 GLY A C 1
ATOM 822 O O . GLY A 1 104 ? -11.047 -16.723 11.732 1.00 94.44 104 GLY A O 1
ATOM 823 N N . PHE A 1 105 ? -11.314 -14.640 10.926 1.00 92.56 105 PHE A N 1
ATOM 824 C CA . PHE A 1 105 ? -11.269 -13.937 12.214 1.00 92.56 105 PHE A CA 1
ATOM 825 C C . PHE A 1 105 ? -12.653 -13.584 12.770 1.00 92.56 105 PHE A C 1
ATOM 827 O O . PHE A 1 105 ? -12.753 -12.869 13.760 1.00 92.56 105 PHE A O 1
ATOM 834 N N . LEU A 1 106 ? -13.737 -14.104 12.183 1.00 91.94 106 LEU A N 1
ATOM 835 C CA . LEU A 1 106 ? -15.109 -13.749 12.568 1.00 91.94 106 LEU A CA 1
ATOM 836 C C . LEU A 1 106 ? -15.424 -13.967 14.061 1.00 91.94 106 LEU A C 1
ATOM 838 O O . LEU A 1 106 ? -16.316 -13.311 14.583 1.00 91.94 106 LEU A O 1
ATOM 842 N N . GLN A 1 107 ? -14.754 -14.912 14.726 1.00 93.38 107 GLN A N 1
ATOM 843 C CA . GLN A 1 107 ? -14.962 -15.217 16.152 1.00 93.38 107 GLN A CA 1
ATOM 844 C C . GLN A 1 107 ? -13.926 -14.555 17.074 1.00 93.38 107 GLN A C 1
ATOM 846 O O . GLN A 1 107 ? -13.978 -14.734 18.288 1.00 93.38 107 GLN A O 1
ATOM 851 N N . GLU A 1 108 ? -12.971 -13.820 16.511 1.00 92.38 108 GLU A N 1
ATOM 852 C CA . GLU A 1 108 ? -11.867 -13.210 17.243 1.00 92.38 108 GLU A CA 1
ATOM 853 C C . GLU A 1 108 ? -12.142 -11.715 17.448 1.00 92.38 108 GLU A C 1
ATOM 855 O O . GLU A 1 108 ? -11.525 -10.862 16.815 1.00 92.38 108 GLU A O 1
ATOM 860 N N . ASP A 1 109 ? -13.053 -11.384 18.369 1.00 89.31 109 ASP A N 1
ATOM 861 C CA . ASP A 1 109 ? -13.510 -10.002 18.629 1.00 89.31 109 ASP A CA 1
ATOM 862 C C . ASP A 1 109 ? -12.376 -9.019 18.983 1.00 89.31 109 ASP A C 1
ATOM 864 O O . ASP A 1 109 ? -12.524 -7.801 18.879 1.00 89.31 109 ASP A O 1
ATOM 868 N N . SER A 1 110 ? -11.231 -9.546 19.425 1.00 92.56 110 SER A N 1
ATOM 869 C CA . SER A 1 110 ? -10.042 -8.758 19.752 1.00 92.56 110 SER A CA 1
ATOM 870 C C . SER A 1 110 ? -9.141 -8.456 18.549 1.00 92.56 110 SER A C 1
ATOM 872 O O . SER A 1 110 ? -8.222 -7.661 18.691 1.00 92.56 110 SER A O 1
ATOM 874 N N . LEU A 1 111 ? -9.364 -9.049 17.372 1.00 95.25 111 LEU A N 1
ATOM 875 C CA . LEU A 1 111 ? -8.510 -8.869 16.192 1.00 95.25 111 LEU A CA 1
ATOM 876 C C . LEU A 1 111 ? -9.188 -7.935 15.188 1.00 95.25 111 LEU A C 1
ATOM 878 O O . LEU A 1 111 ? -9.874 -8.368 14.267 1.00 95.25 111 LEU A O 1
ATOM 882 N N . VAL A 1 112 ? -8.988 -6.632 15.382 1.00 97.12 112 VAL A N 1
ATOM 883 C CA . VAL A 1 112 ? -9.642 -5.583 14.583 1.00 97.12 112 VAL A CA 1
ATOM 884 C C . VAL A 1 112 ? -8.677 -4.967 13.576 1.00 97.12 112 VAL A C 1
ATOM 886 O O . VAL A 1 112 ? -9.040 -4.745 12.423 1.00 97.12 112 VAL A O 1
ATOM 889 N N . TRP A 1 113 ? -7.441 -4.698 13.991 1.00 97.81 113 TRP A N 1
ATOM 890 C CA . TRP A 1 113 ? -6.440 -4.016 13.172 1.00 97.81 113 TRP A CA 1
ATOM 891 C C . TRP A 1 113 ? -5.188 -4.871 13.002 1.00 97.81 113 TRP A C 1
ATOM 893 O O . TRP A 1 113 ? -4.753 -5.531 13.938 1.00 97.81 113 TRP A O 1
ATOM 903 N N . GLU A 1 114 ? -4.561 -4.805 11.836 1.00 97.19 114 GLU A N 1
ATOM 904 C CA . GLU A 1 114 ? -3.241 -5.371 11.559 1.00 97.19 114 GLU A CA 1
ATOM 905 C C . GLU A 1 114 ? -2.257 -4.233 11.258 1.00 97.19 114 GLU A C 1
ATOM 907 O O . GLU A 1 114 ? -2.539 -3.341 10.458 1.00 97.19 114 GLU A O 1
ATOM 912 N N . SER A 1 115 ? -1.096 -4.224 11.909 1.00 97.00 115 SER A N 1
ATOM 913 C CA . SER A 1 115 ? -0.084 -3.175 11.715 1.00 97.00 115 SER A CA 1
ATOM 914 C C . SER A 1 115 ? 0.649 -3.297 10.374 1.00 97.00 115 SER A C 1
ATOM 916 O O . SER A 1 115 ? 1.286 -4.308 10.082 1.00 97.00 115 SER A O 1
ATOM 918 N N . LEU A 1 116 ? 0.665 -2.212 9.599 1.00 96.50 116 LEU A N 1
ATOM 919 C CA . LEU A 1 116 ? 1.415 -2.097 8.348 1.00 96.50 116 LEU A CA 1
ATOM 920 C C . LEU A 1 116 ? 2.756 -1.399 8.611 1.00 96.50 116 LEU A C 1
ATOM 922 O O . LEU A 1 116 ? 2.866 -0.175 8.542 1.00 96.50 116 LEU A O 1
ATOM 926 N N . HIS A 1 117 ? 3.781 -2.180 8.949 1.00 91.31 117 HIS A N 1
ATOM 927 C CA . HIS A 1 117 ? 5.095 -1.656 9.346 1.00 91.31 117 HIS A CA 1
ATOM 928 C C . HIS A 1 117 ? 6.261 -2.169 8.487 1.00 91.31 117 HIS A C 1
ATOM 930 O O . HIS A 1 117 ? 7.400 -1.715 8.648 1.00 91.31 117 HIS A O 1
ATOM 936 N N . ASN A 1 118 ? 5.985 -3.075 7.550 1.00 88.69 118 ASN A N 1
ATOM 937 C CA . ASN A 1 118 ? 6.955 -3.617 6.610 1.00 88.69 118 ASN A CA 1
ATOM 938 C C . ASN A 1 118 ? 6.282 -3.995 5.269 1.00 88.69 118 ASN A C 1
ATOM 940 O O . ASN A 1 118 ? 5.103 -3.697 5.053 1.00 88.69 118 ASN A O 1
ATOM 944 N N . VAL A 1 119 ? 7.063 -4.545 4.334 1.00 87.88 119 VAL A N 1
ATOM 945 C CA . VAL A 1 119 ? 6.573 -4.939 2.992 1.00 87.88 119 VAL A CA 1
ATOM 946 C C . VAL A 1 119 ? 6.216 -6.417 2.915 1.00 87.88 119 VAL A C 1
ATOM 948 O O . VAL A 1 119 ? 5.627 -6.875 1.931 1.00 87.88 119 VAL A O 1
ATOM 951 N N . GLU A 1 120 ? 6.594 -7.159 3.941 1.00 81.88 120 GLU A N 1
ATOM 952 C CA . GLU A 1 120 ? 6.145 -8.496 4.237 1.00 81.88 120 GLU A CA 1
ATOM 953 C C . GLU A 1 120 ? 4.679 -8.411 4.742 1.00 81.88 120 GLU A C 1
ATOM 955 O O . GLU A 1 120 ? 4.072 -7.337 4.798 1.00 81.88 120 GLU A O 1
ATOM 960 N N . ALA A 1 121 ? 3.993 -9.535 4.904 1.00 79.75 121 ALA A N 1
ATOM 961 C CA . ALA A 1 121 ? 2.594 -9.567 5.359 1.00 79.75 121 ALA A CA 1
ATOM 962 C C . ALA A 1 121 ? 2.525 -10.268 6.721 1.00 79.75 121 ALA A C 1
ATOM 964 O O . ALA A 1 121 ? 1.805 -11.244 6.898 1.00 79.75 121 ALA A O 1
ATOM 965 N N . ASP A 1 122 ? 3.380 -9.824 7.640 1.00 86.19 122 ASP A N 1
ATOM 966 C CA . ASP A 1 122 ? 3.569 -10.341 9.000 1.00 86.19 122 ASP A CA 1
ATOM 967 C C . ASP A 1 122 ? 3.284 -9.242 10.039 1.00 86.19 122 ASP A C 1
ATOM 969 O O . ASP A 1 122 ? 3.997 -9.076 11.033 1.00 86.19 122 ASP A O 1
ATOM 973 N N . GLY A 1 123 ? 2.225 -8.464 9.799 1.00 87.19 123 GLY A N 1
ATOM 974 C CA . GLY A 1 123 ? 1.757 -7.451 10.729 1.00 87.19 123 GLY A CA 1
ATOM 975 C C . GLY A 1 123 ? 1.347 -8.052 12.074 1.00 87.19 123 GLY A C 1
ATOM 976 O O . GLY A 1 123 ? 0.866 -9.178 12.176 1.00 87.19 123 GLY A O 1
ATOM 977 N N . ASN A 1 124 ? 1.518 -7.275 13.142 1.00 93.81 124 ASN A N 1
ATOM 978 C CA . ASN A 1 124 ? 0.943 -7.620 14.440 1.00 93.81 124 ASN A CA 1
ATOM 979 C C . ASN A 1 124 ? -0.528 -7.206 14.491 1.00 93.81 124 ASN A C 1
ATOM 981 O O . ASN A 1 124 ? -0.855 -6.096 14.058 1.00 93.81 124 ASN A O 1
ATOM 985 N N . PHE A 1 125 ? -1.368 -8.056 15.080 1.00 95.56 125 PHE A N 1
ATOM 986 C CA . PHE A 1 125 ? -2.782 -7.773 15.304 1.00 95.56 125 PHE A CA 1
ATOM 987 C C . PHE A 1 125 ? -3.026 -6.958 16.580 1.00 95.56 125 PHE A C 1
ATOM 989 O O . PHE A 1 125 ? -2.331 -7.127 17.588 1.00 95.56 125 PHE A O 1
ATOM 996 N N . CYS A 1 126 ? -4.050 -6.109 16.537 1.00 96.31 126 CYS A N 1
ATOM 997 C CA . CYS A 1 126 ? -4.475 -5.230 17.617 1.00 96.31 126 CYS A CA 1
ATOM 998 C C . CYS A 1 126 ? -6.005 -5.186 17.762 1.00 96.31 126 CYS A C 1
ATOM 1000 O O . CYS A 1 126 ? -6.745 -5.393 16.795 1.00 96.31 126 CYS A O 1
ATOM 1002 N N . ASP A 1 127 ? -6.454 -4.828 18.965 1.00 96.50 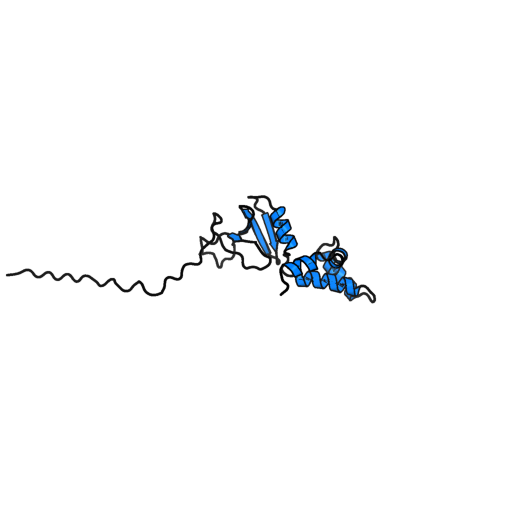127 ASP A N 1
ATOM 1003 C CA . ASP A 1 127 ? -7.858 -4.566 19.290 1.00 96.50 127 ASP A CA 1
ATOM 1004 C C . ASP A 1 127 ? -8.358 -3.229 18.719 1.00 96.50 127 ASP A C 1
ATOM 1006 O O . ASP A 1 127 ? -7.604 -2.464 18.113 1.00 96.50 127 ASP A O 1
ATOM 1010 N N . SER A 1 128 ? -9.641 -2.918 18.931 1.00 96.88 128 SER A N 1
ATOM 1011 C CA . SER A 1 128 ? -10.276 -1.675 18.465 1.00 96.88 128 SER A CA 1
ATOM 1012 C C . SER A 1 128 ? -9.615 -0.390 18.982 1.00 96.88 128 SER A C 1
ATOM 1014 O O . SER A 1 128 ? -9.773 0.661 18.365 1.00 96.88 128 SER A O 1
ATOM 1016 N N . ASP A 1 129 ? -8.876 -0.472 20.089 1.00 96.69 129 ASP A N 1
ATOM 1017 C CA . ASP A 1 129 ? -8.158 0.636 20.722 1.00 96.69 129 ASP A CA 1
ATOM 1018 C C . ASP A 1 129 ? -6.663 0.657 20.341 1.00 96.69 129 ASP A C 1
ATOM 1020 O O . ASP A 1 129 ? -5.867 1.369 20.968 1.00 96.69 129 ASP A O 1
ATOM 1024 N N . PHE A 1 130 ? -6.271 -0.106 19.314 1.00 96.69 130 PHE A N 1
ATOM 1025 C CA . PHE A 1 130 ? -4.898 -0.245 18.820 1.00 96.69 130 PHE A CA 1
ATOM 1026 C C . PHE A 1 130 ? -3.923 -0.836 19.850 1.00 96.69 130 PHE A C 1
ATOM 1028 O O . PHE A 1 130 ? -2.716 -0.574 19.793 1.00 96.69 130 PHE A O 1
ATOM 1035 N N . ARG A 1 131 ? -4.412 -1.635 20.806 1.00 95.44 131 ARG A N 1
ATOM 1036 C CA . ARG A 1 131 ? -3.552 -2.377 21.739 1.00 95.44 131 ARG A CA 1
ATOM 1037 C C . ARG A 1 131 ? -3.197 -3.728 21.142 1.00 95.44 131 ARG A C 1
ATOM 1039 O O . ARG A 1 131 ? -4.059 -4.426 20.623 1.00 95.44 131 ARG A O 1
ATOM 1046 N N . LEU A 1 132 ? -1.918 -4.085 21.238 1.00 93.00 132 LEU A N 1
ATOM 1047 C CA . LEU A 1 132 ? -1.394 -5.339 20.709 1.00 93.00 132 LEU A CA 1
ATOM 1048 C C . LEU A 1 132 ? -2.128 -6.533 21.327 1.00 93.00 132 LEU A C 1
ATOM 1050 O O . LEU A 1 132 ? -2.181 -6.667 22.553 1.00 93.00 132 LEU A O 1
ATOM 1054 N N . CYS A 1 133 ? -2.623 -7.428 20.483 1.00 86.38 133 CYS A N 1
ATOM 1055 C CA . CYS A 1 133 ? -3.199 -8.679 20.941 1.00 86.38 133 CYS A CA 1
ATOM 1056 C C . CYS A 1 133 ? -2.057 -9.620 21.314 1.00 86.38 133 CYS A C 1
ATOM 1058 O O . CYS A 1 133 ? -1.230 -9.995 20.482 1.00 86.38 133 CYS A O 1
ATOM 1060 N N . HIS A 1 134 ? -1.975 -9.989 22.590 1.00 70.00 134 HIS A N 1
ATOM 1061 C CA . HIS A 1 134 ? -1.073 -11.056 22.997 1.00 70.00 134 HIS A CA 1
ATOM 1062 C C . HIS A 1 134 ? -1.623 -12.381 22.464 1.00 70.00 134 HIS A C 1
ATOM 1064 O O . HIS A 1 134 ? -2.827 -12.618 22.596 1.00 70.00 134 HIS A O 1
ATOM 1070 N N . PRO A 1 135 ? -0.783 -13.269 21.900 1.00 56.69 135 PRO A N 1
ATOM 1071 C CA . PRO A 1 135 ? -1.234 -14.621 21.623 1.00 56.69 135 PRO A CA 1
ATOM 1072 C C . PRO A 1 135 ? -1.776 -15.205 22.932 1.00 56.69 135 PRO A C 1
ATOM 1074 O O . PRO A 1 135 ? -1.162 -14.974 23.983 1.00 56.69 135 PRO A O 1
ATOM 1077 N N . PRO A 1 136 ? -2.904 -15.939 22.910 1.00 49.75 136 PRO A N 1
ATOM 1078 C CA . PRO A 1 136 ? -3.396 -16.583 24.112 1.00 49.75 136 PRO A CA 1
ATOM 1079 C C . PRO A 1 136 ? -2.252 -17.423 24.668 1.00 49.75 136 PRO A C 1
ATOM 1081 O O . PRO A 1 136 ? -1.720 -18.307 23.990 1.00 49.75 136 PRO A O 1
ATOM 1084 N N . GLN A 1 137 ? -1.822 -17.100 25.888 1.00 44.50 137 GLN A N 1
ATOM 1085 C CA . GLN A 1 137 ? -0.870 -17.915 26.619 1.00 44.50 137 GLN A CA 1
ATOM 1086 C C . GLN A 1 137 ? -1.498 -19.307 26.652 1.00 44.50 137 GLN A C 1
ATOM 1088 O O . GLN A 1 137 ? -2.527 -19.488 27.301 1.00 44.50 137 GLN A O 1
ATOM 1093 N N . ARG A 1 138 ? -0.966 -20.267 25.878 1.00 42.75 138 ARG A N 1
ATOM 1094 C CA . ARG A 1 138 ? -1.453 -21.650 25.915 1.00 42.75 138 ARG A CA 1
ATOM 1095 C C . ARG A 1 138 ? -1.357 -22.083 27.367 1.00 42.75 138 ARG A C 1
ATOM 1097 O O . ARG A 1 138 ? -0.258 -22.344 27.858 1.00 42.75 138 ARG A O 1
ATOM 1104 N N . ALA A 1 139 ? -2.494 -22.120 28.054 1.00 41.53 139 ALA A N 1
ATOM 1105 C CA . ALA A 1 139 ? -2.561 -22.719 29.365 1.00 41.53 139 ALA A CA 1
ATOM 1106 C C . ALA A 1 139 ? -2.053 -24.160 29.195 1.00 41.53 139 ALA A C 1
ATOM 1108 O O . ALA A 1 139 ? -2.503 -24.851 28.272 1.00 41.53 139 ALA A O 1
ATOM 1109 N N . PRO A 1 140 ? -1.078 -24.613 30.002 1.00 46.34 140 PRO A N 1
ATOM 1110 C CA . PRO A 1 140 ? -0.661 -26.002 29.952 1.00 46.34 140 PRO A CA 1
ATOM 1111 C C . PRO A 1 140 ? -1.903 -26.881 30.165 1.00 46.34 140 PRO A C 1
ATOM 1113 O O . PRO A 1 140 ? -2.732 -26.562 31.024 1.00 46.34 140 PRO A O 1
ATOM 1116 N N . PRO A 1 141 ? -2.071 -27.969 29.396 1.00 47.47 141 PRO A N 1
ATOM 1117 C CA . PRO A 1 141 ? -3.223 -28.848 29.518 1.00 47.47 141 PRO A CA 1
ATOM 1118 C C . PRO A 1 141 ? -3.089 -29.704 30.784 1.00 47.47 141 PRO A C 1
ATOM 1120 O O . PRO A 1 141 ? -2.794 -30.888 30.695 1.00 47.47 141 PRO A O 1
ATOM 1123 N N . ASN A 1 142 ? -3.226 -29.103 31.971 1.00 51.41 142 ASN A N 1
ATOM 1124 C CA . ASN A 1 142 ? -3.583 -29.787 33.216 1.00 51.41 142 ASN A CA 1
ATOM 1125 C C . ASN A 1 142 ? -3.738 -28.802 34.386 1.00 51.41 142 ASN A C 1
ATOM 1127 O O . ASN A 1 142 ? -2.810 -28.565 35.153 1.00 51.41 142 ASN A O 1
ATOM 1131 N N . ALA A 1 143 ? -4.935 -28.250 34.565 1.00 47.81 143 ALA A N 1
ATOM 1132 C CA . ALA A 1 143 ? -5.339 -27.674 35.853 1.00 47.81 143 ALA A CA 1
ATOM 1133 C C . ALA A 1 143 ? -6.806 -27.980 36.207 1.00 47.81 143 ALA A C 1
ATOM 1135 O O . ALA A 1 143 ? -7.354 -27.406 37.141 1.00 47.81 143 ALA A O 1
ATOM 1136 N N . ALA A 1 144 ? -7.446 -28.908 35.487 1.00 47.84 144 ALA A N 1
ATOM 1137 C CA . ALA A 1 144 ? -8.840 -29.299 35.696 1.00 47.84 144 ALA A CA 1
ATOM 1138 C C . ALA A 1 144 ? -8.958 -30.732 36.248 1.00 47.84 144 ALA A C 1
ATOM 1140 O O . ALA A 1 144 ? -9.769 -31.523 35.779 1.00 47.84 144 ALA A O 1
ATOM 1141 N N . ALA A 1 145 ? -8.129 -31.086 37.235 1.00 48.91 145 ALA A N 1
ATOM 1142 C CA . ALA A 1 145 ? -8.220 -32.375 37.923 1.00 48.91 145 ALA A CA 1
ATOM 1143 C C . ALA A 1 145 ? -7.854 -32.263 39.414 1.00 48.91 145 ALA A C 1
ATOM 1145 O O . ALA A 1 145 ? -6.954 -32.941 39.898 1.00 48.91 145 ALA A O 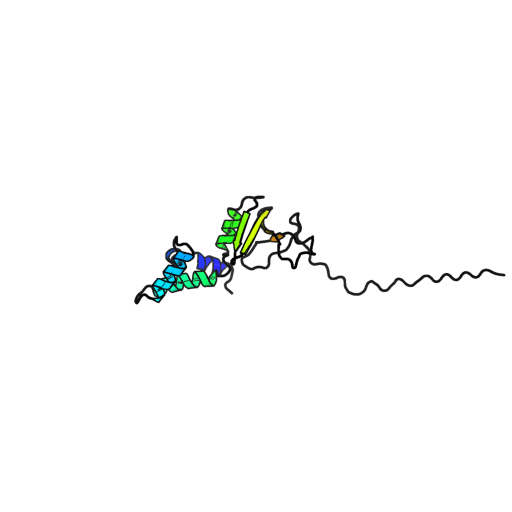1
ATOM 1146 N N . SER A 1 146 ? -8.542 -31.403 40.170 1.00 46.84 146 SER A N 1
ATOM 1147 C CA . SER A 1 146 ? -8.545 -31.495 41.642 1.00 46.84 146 SER A CA 1
ATOM 1148 C C . SER A 1 146 ? -9.803 -30.896 42.278 1.00 46.84 146 SER A C 1
ATOM 1150 O O . SER A 1 146 ? -9.748 -30.097 43.206 1.00 46.84 146 SER A O 1
ATOM 1152 N N . LEU A 1 147 ? -10.980 -31.323 41.823 1.00 43.03 147 LEU A N 1
ATOM 1153 C CA . LEU A 1 147 ? -12.209 -31.164 42.604 1.00 43.03 147 LEU A CA 1
ATOM 1154 C C . LEU A 1 147 ? -12.760 -32.554 42.920 1.00 43.03 147 LEU A C 1
ATOM 1156 O O . LEU A 1 147 ? -13.598 -33.095 42.206 1.00 43.03 147 LEU A O 1
ATOM 1160 N N . ALA A 1 148 ? -12.230 -33.158 43.986 1.00 47.38 148 ALA A N 1
ATOM 1161 C CA . ALA A 1 148 ? -12.812 -34.360 44.569 1.00 47.38 148 ALA A CA 1
ATOM 1162 C C . ALA A 1 148 ? -14.143 -34.003 45.269 1.00 47.38 148 ALA A C 1
ATOM 1164 O O . ALA A 1 148 ? -14.210 -32.974 45.953 1.00 47.38 148 ALA A O 1
ATOM 1165 N N . PRO A 1 149 ? -15.202 -34.827 45.155 1.00 41.91 149 PRO A N 1
ATOM 1166 C CA . PRO A 1 149 ? -16.476 -34.552 45.806 1.00 41.91 149 PRO A CA 1
ATOM 1167 C C . PRO A 1 149 ? -16.371 -34.785 47.316 1.00 41.91 149 PRO A C 1
ATOM 1169 O O . PRO A 1 149 ? -15.899 -35.828 47.771 1.00 41.91 149 PRO A O 1
ATOM 1172 N N . ARG A 1 150 ? -16.869 -33.831 48.109 1.00 45.56 150 ARG A N 1
ATOM 1173 C CA . ARG A 1 150 ? -17.084 -34.007 49.549 1.00 45.56 150 ARG A CA 1
ATOM 1174 C C . ARG A 1 150 ? -18.186 -35.045 49.765 1.00 45.56 150 ARG A C 1
ATOM 1176 O O . ARG A 1 150 ? -19.357 -34.747 49.554 1.00 45.56 150 ARG A O 1
ATOM 1183 N N . THR A 1 151 ? -17.834 -36.243 50.221 1.00 43.38 151 THR A N 1
ATOM 1184 C CA . THR A 1 151 ? -18.822 -37.186 50.756 1.00 43.38 151 THR A CA 1
ATOM 1185 C C . THR A 1 151 ? -19.146 -36.809 52.196 1.00 43.38 151 THR A C 1
ATOM 1187 O O . THR A 1 151 ? -18.326 -36.990 53.097 1.00 43.38 151 THR A O 1
ATOM 1190 N N . SER A 1 152 ? -20.354 -36.297 52.412 1.00 49.50 152 SER A N 1
ATOM 1191 C CA . SER A 1 152 ? -21.008 -36.275 53.713 1.00 49.50 152 SER A CA 1
ATOM 1192 C C . SER A 1 152 ? -21.285 -37.714 54.164 1.00 49.50 152 SER A C 1
ATOM 1194 O O . SER A 1 152 ? -21.937 -38.491 53.468 1.00 49.50 152 SER A O 1
ATOM 1196 N N . ARG A 1 153 ? -20.802 -38.082 55.351 1.00 44.28 153 ARG A N 1
ATOM 1197 C CA . ARG A 1 153 ? -21.388 -39.171 56.136 1.00 44.28 153 ARG A CA 1
ATOM 1198 C C . ARG A 1 153 ? -21.738 -38.627 57.507 1.00 44.28 153 ARG A C 1
ATOM 1200 O O . ARG A 1 153 ? -20.897 -38.523 58.391 1.00 44.28 153 ARG A O 1
ATOM 1207 N N . ASP A 1 154 ? -23.005 -38.267 57.616 1.00 48.12 154 ASP A N 1
ATOM 1208 C CA . ASP A 1 154 ? -23.739 -38.249 58.866 1.00 48.12 154 ASP A CA 1
ATOM 1209 C C . ASP A 1 154 ? -23.918 -39.699 59.348 1.00 48.12 154 ASP A C 1
ATOM 1211 O O . ASP A 1 154 ? -24.367 -40.562 58.586 1.00 48.12 154 ASP A O 1
ATOM 1215 N N . ARG A 1 155 ? -23.545 -39.969 60.601 1.00 41.16 155 ARG A N 1
ATOM 1216 C CA . ARG A 1 155 ? -24.210 -40.996 61.405 1.00 41.16 155 ARG A CA 1
ATOM 1217 C C . ARG A 1 155 ? -24.070 -40.671 62.888 1.00 41.16 155 ARG A C 1
ATOM 1219 O O . ARG A 1 155 ? -23.140 -41.105 63.561 1.00 41.16 155 ARG A O 1
ATOM 1226 N N . SER A 1 156 ? -25.041 -39.918 63.383 1.00 49.56 156 SER A N 1
ATOM 1227 C CA . SER A 1 156 ? -25.472 -39.954 64.780 1.00 49.56 156 SER A CA 1
ATOM 1228 C C . SER A 1 156 ? -25.935 -41.370 65.164 1.00 49.56 156 SER A C 1
ATOM 1230 O O . SER A 1 156 ? -26.670 -41.979 64.390 1.00 49.56 156 SER A O 1
ATOM 1232 N N . THR A 1 157 ? -25.485 -41.902 66.310 1.00 52.19 157 THR A N 1
ATOM 1233 C CA . THR A 1 157 ? -26.321 -42.377 67.444 1.00 52.19 157 THR A CA 1
ATOM 1234 C C . THR A 1 157 ? -25.534 -43.282 68.404 1.00 52.19 157 THR A C 1
ATOM 1236 O O . THR A 1 157 ? -25.069 -44.331 67.973 1.00 52.19 157 THR A O 1
ATOM 1239 N N . ARG A 1 158 ? -25.567 -42.882 69.688 1.00 44.41 158 ARG A N 1
ATOM 1240 C CA . ARG A 1 158 ? -25.413 -43.638 70.954 1.00 44.41 158 ARG A CA 1
ATOM 1241 C C . ARG A 1 158 ? -24.110 -44.377 71.249 1.00 44.41 158 ARG A C 1
ATOM 1243 O O . ARG A 1 158 ? -23.815 -45.383 70.579 1.00 44.41 158 ARG A O 1
#

Secondary structure (DSSP, 8-state):
---HHHHHHHHT-HHHHHHHTT--HHHHHHHHHHHHH--SSTHHHHHHHHHHHHHTTTS--HHHHHHHHHHSPBT-EEEEEETTEEEEEEEETTEEEEE---GGGTT-TT--EEEE-SSSS-PPEE-TTSPBPPPP----S--S--------------

pLDDT: mean 82.75, std 18.38, range [41.16, 98.69]

Organism: Perca fluviatilis (NCBI:txid8168)